Protein AF-A0A9E3YB18-F1 (afdb_monomer)

pLDDT: mean 85.22, std 8.14, range [60.06, 95.62]

Structure (mmCIF, N/CA/C/O backbone):
data_AF-A0A9E3YB18-F1
#
_entry.id   AF-A0A9E3YB18-F1
#
loop_
_atom_site.group_PDB
_atom_site.id
_atom_site.type_symbol
_atom_site.label_atom_id
_atom_site.label_alt_id
_atom_site.label_comp_id
_atom_site.label_asym_id
_atom_site.label_entity_id
_atom_site.label_seq_id
_atom_site.pdbx_PDB_ins_code
_atom_site.Cartn_x
_atom_site.Cartn_y
_atom_site.Cartn_z
_atom_site.occupancy
_atom_site.B_iso_or_equiv
_atom_site.auth_seq_id
_atom_site.auth_comp_id
_atom_site.auth_asym_id
_atom_site.auth_atom_id
_atom_site.pdbx_PDB_model_num
ATOM 1 N N . THR A 1 1 ? -1.517 -16.988 -16.289 1.00 61.12 1 THR A N 1
ATOM 2 C CA . THR A 1 1 ? -2.457 -16.467 -15.277 1.00 61.12 1 THR A CA 1
ATOM 3 C C . THR A 1 1 ? -2.766 -17.581 -14.302 1.00 61.12 1 THR A C 1
ATOM 5 O O . THR A 1 1 ? -3.288 -18.611 -14.701 1.00 61.12 1 THR A O 1
ATOM 8 N N . GLY A 1 2 ? -2.342 -17.434 -13.049 1.00 88.06 2 GLY A N 1
ATOM 9 C CA . GLY A 1 2 ? -2.569 -18.425 -11.998 1.00 88.06 2 GLY A CA 1
ATOM 10 C C . GLY A 1 2 ? -2.866 -17.725 -10.678 1.00 88.06 2 GLY A C 1
ATOM 11 O O . GLY A 1 2 ? -2.485 -16.570 -10.499 1.00 88.06 2 GLY A O 1
ATOM 12 N N . TRP A 1 3 ? -3.529 -18.426 -9.758 1.00 89.44 3 TRP A N 1
ATOM 13 C CA . TRP A 1 3 ? -3.956 -17.883 -8.460 1.00 89.44 3 TRP A CA 1
ATOM 14 C C . TRP A 1 3 ? -2.809 -17.220 -7.677 1.00 89.44 3 TRP A C 1
ATOM 16 O O . TRP A 1 3 ? -3.012 -16.238 -6.970 1.00 89.44 3 TRP A O 1
ATOM 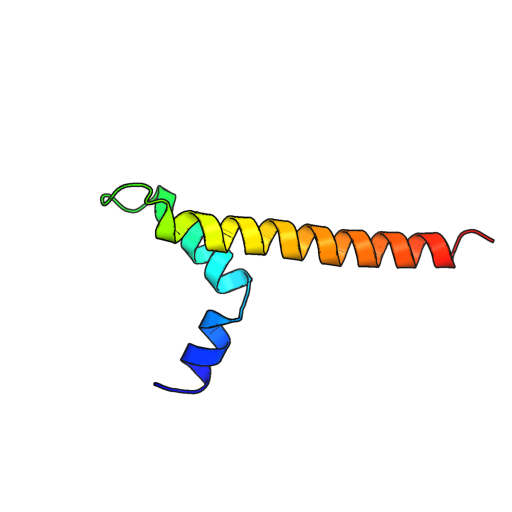26 N N . LEU A 1 4 ? -1.587 -17.725 -7.860 1.00 84.69 4 LEU A N 1
ATOM 27 C CA . LEU A 1 4 ? -0.378 -17.242 -7.204 1.00 84.69 4 LEU A CA 1
ATOM 28 C C . LEU A 1 4 ? 0.065 -15.872 -7.745 1.00 84.69 4 LEU A C 1
ATOM 30 O O . LEU A 1 4 ? 0.490 -15.018 -6.974 1.00 84.69 4 LEU A O 1
ATOM 34 N N . THR A 1 5 ? -0.102 -15.625 -9.049 1.00 83.50 5 THR A N 1
ATOM 35 C CA . THR A 1 5 ? 0.170 -14.315 -9.662 1.00 83.50 5 THR A CA 1
ATOM 36 C C . THR A 1 5 ? -0.816 -13.269 -9.144 1.00 83.50 5 THR A C 1
ATOM 38 O O . THR A 1 5 ? -0.404 -12.203 -8.701 1.00 83.50 5 THR A O 1
ATOM 41 N N . THR A 1 6 ? -2.105 -13.617 -9.082 1.00 81.50 6 THR A N 1
ATOM 42 C CA . THR A 1 6 ? -3.150 -12.742 -8.528 1.00 81.50 6 THR A CA 1
ATOM 43 C C . THR A 1 6 ? -2.909 -12.432 -7.048 1.00 81.50 6 THR A C 1
ATOM 45 O O . THR A 1 6 ? -3.036 -11.288 -6.622 1.00 81.50 6 THR A O 1
ATOM 48 N N . ALA A 1 7 ? -2.505 -13.426 -6.254 1.00 80.31 7 ALA A N 1
ATOM 49 C CA . ALA A 1 7 ? -2.157 -13.212 -4.851 1.00 80.31 7 ALA A CA 1
ATOM 50 C C . ALA A 1 7 ? -0.919 -12.310 -4.690 1.00 80.31 7 ALA A C 1
ATOM 52 O O . ALA A 1 7 ? -0.881 -11.459 -3.799 1.00 80.31 7 ALA A O 1
ATOM 53 N N . ALA A 1 8 ? 0.083 -12.461 -5.560 1.00 79.88 8 ALA A N 1
ATOM 54 C CA . ALA A 1 8 ? 1.295 -11.649 -5.530 1.00 79.88 8 ALA A CA 1
ATOM 55 C C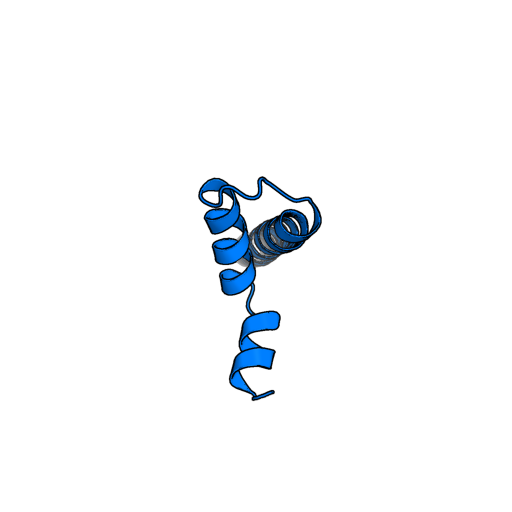 . ALA A 1 8 ? 1.032 -10.171 -5.867 1.00 79.88 8 ALA A C 1
ATOM 57 O O . ALA A 1 8 ? 1.675 -9.309 -5.273 1.00 79.88 8 ALA A O 1
ATOM 58 N N . GLU A 1 9 ? 0.074 -9.874 -6.752 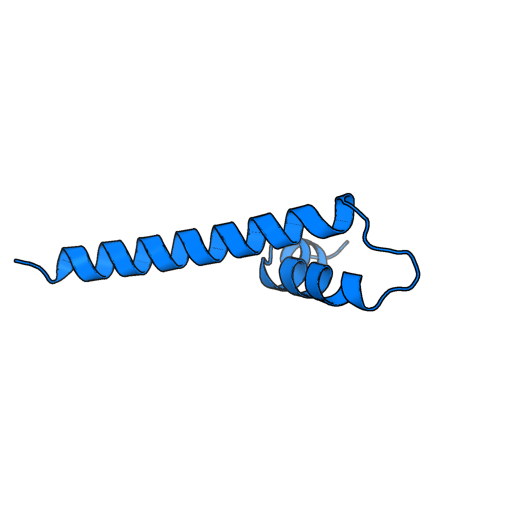1.00 79.31 9 GLU A N 1
ATOM 59 C CA . GLU A 1 9 ? -0.320 -8.503 -7.123 1.00 79.31 9 GLU A CA 1
ATOM 60 C C . GLU A 1 9 ? -0.995 -7.735 -5.975 1.00 79.31 9 GLU A C 1
ATOM 62 O O . GLU A 1 9 ? -0.873 -6.510 -5.883 1.00 79.31 9 GLU A O 1
ATOM 67 N N . ILE A 1 10 ? -1.682 -8.457 -5.086 1.00 84.06 10 ILE A N 1
ATOM 68 C CA . ILE A 1 10 ? -2.394 -7.894 -3.930 1.00 84.06 10 ILE A CA 1
ATOM 69 C C . ILE A 1 10 ? -1.471 -7.793 -2.705 1.00 84.06 10 ILE A C 1
ATOM 71 O O . ILE A 1 10 ? -1.695 -6.965 -1.822 1.00 84.06 10 ILE A O 1
ATOM 75 N N . ASN A 1 11 ? -0.417 -8.611 -2.636 1.00 84.88 11 ASN A N 1
ATOM 76 C CA . ASN A 1 11 ? 0.467 -8.652 -1.477 1.00 84.88 11 ASN A CA 1
ATOM 77 C C . ASN A 1 11 ? 1.306 -7.355 -1.354 1.00 84.88 11 ASN A C 1
ATOM 79 O O . ASN A 1 11 ? 2.140 -7.072 -2.224 1.00 84.88 11 ASN A O 1
ATOM 83 N N . PRO A 1 12 ? 1.167 -6.585 -0.255 1.00 82.31 12 PRO A N 1
ATOM 84 C CA . PRO A 1 12 ? 1.923 -5.350 -0.053 1.00 82.31 12 PRO A CA 1
ATOM 85 C C . PRO A 1 12 ? 3.440 -5.577 0.006 1.00 82.31 12 PRO A C 1
ATOM 87 O O . PRO A 1 12 ? 4.193 -4.703 -0.421 1.00 82.31 12 PRO A O 1
ATOM 90 N N . MET A 1 13 ? 3.911 -6.749 0.454 1.00 87.75 13 MET A N 1
ATOM 91 C CA . MET A 1 13 ? 5.345 -7.072 0.460 1.00 87.75 13 MET A CA 1
ATOM 92 C C . MET A 1 13 ? 5.922 -7.189 -0.945 1.00 87.75 13 MET A C 1
ATOM 94 O O . MET A 1 13 ? 7.024 -6.705 -1.183 1.00 87.75 13 MET A O 1
ATOM 98 N N . THR A 1 14 ? 5.176 -7.754 -1.897 1.00 87.12 14 THR A N 1
ATOM 99 C CA . THR A 1 14 ? 5.617 -7.825 -3.297 1.00 87.12 14 THR A CA 1
ATOM 100 C C . THR A 1 14 ? 5.859 -6.426 -3.860 1.00 87.12 14 THR A C 1
ATOM 102 O O . THR A 1 14 ? 6.866 -6.186 -4.522 1.00 87.12 14 THR A O 1
ATOM 105 N N . ARG A 1 15 ? 4.971 -5.474 -3.545 1.00 88.44 15 ARG A N 1
ATOM 106 C CA . ARG A 1 15 ? 5.092 -4.072 -3.975 1.00 88.44 15 ARG A CA 1
ATOM 107 C C . ARG A 1 15 ? 6.263 -3.350 -3.308 1.00 88.44 15 ARG A C 1
ATOM 109 O O . ARG A 1 15 ? 6.953 -2.579 -3.967 1.00 88.44 15 ARG A O 1
ATOM 116 N N . ILE A 1 16 ? 6.514 -3.621 -2.028 1.00 87.25 16 ILE A N 1
ATOM 117 C CA . ILE A 1 16 ? 7.637 -3.033 -1.282 1.00 87.25 16 ILE A CA 1
ATOM 118 C C . ILE A 1 16 ? 8.979 -3.570 -1.786 1.00 87.25 16 ILE A C 1
ATOM 120 O O . ILE A 1 16 ? 9.909 -2.794 -1.990 1.00 87.25 16 ILE A O 1
ATOM 124 N N . LEU A 1 17 ? 9.074 -4.873 -2.055 1.00 88.62 17 LEU A N 1
ATOM 125 C CA . LEU A 1 17 ? 10.262 -5.478 -2.659 1.00 88.62 17 LEU A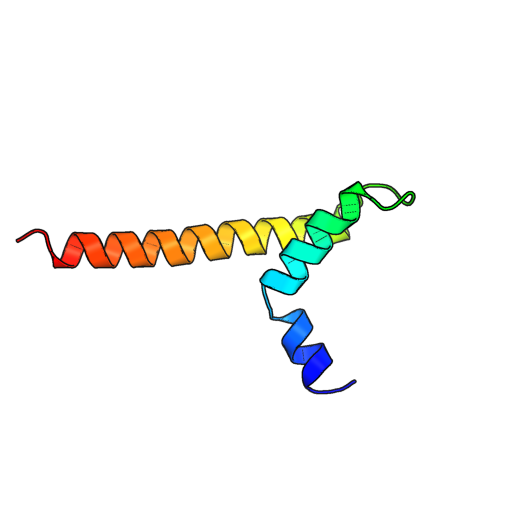 CA 1
ATOM 126 C C . LEU A 1 17 ? 10.485 -4.980 -4.094 1.00 88.62 17 LEU A C 1
ATOM 128 O O . LEU A 1 17 ? 11.624 -4.728 -4.479 1.00 88.62 17 LEU A O 1
ATOM 132 N N . GLY A 1 18 ? 9.408 -4.783 -4.863 1.00 86.31 18 GLY A N 1
ATOM 133 C CA . GLY A 1 18 ? 9.457 -4.156 -6.185 1.00 86.31 18 GLY A CA 1
ATOM 134 C C . GLY A 1 18 ? 10.053 -2.750 -6.131 1.00 86.31 18 GLY A C 1
ATOM 135 O O . GLY A 1 18 ? 11.001 -2.460 -6.856 1.00 86.31 18 GLY A O 1
ATOM 136 N N . LEU A 1 19 ? 9.578 -1.918 -5.202 1.00 86.19 19 LEU A N 1
ATOM 137 C CA . LEU A 1 19 ? 10.137 -0.592 -4.946 1.00 86.19 19 LEU A CA 1
ATOM 138 C C . LEU A 1 19 ? 11.612 -0.664 -4.529 1.00 86.19 19 LEU A C 1
ATOM 140 O O . LEU A 1 19 ? 12.439 0.025 -5.113 1.00 86.19 19 LEU A O 1
ATOM 144 N N . ALA A 1 20 ? 11.968 -1.515 -3.565 1.00 86.81 20 ALA A N 1
ATOM 145 C CA . ALA A 1 20 ? 13.352 -1.655 -3.108 1.00 86.81 20 ALA A CA 1
ATOM 146 C C . ALA A 1 20 ? 14.297 -2.087 -4.243 1.00 86.81 20 ALA A C 1
ATOM 148 O O . ALA A 1 20 ? 15.443 -1.644 -4.302 1.00 86.81 20 ALA A O 1
ATOM 149 N N . ARG A 1 21 ? 1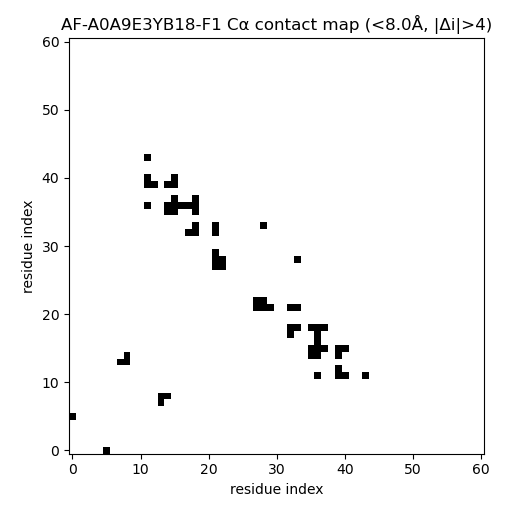3.801 -2.905 -5.182 1.00 86.69 21 ARG A N 1
ATOM 150 C CA . ARG A 1 21 ? 14.538 -3.327 -6.375 1.00 86.69 21 ARG A CA 1
ATOM 151 C C . ARG A 1 21 ? 14.834 -2.166 -7.325 1.00 86.69 21 ARG A C 1
ATOM 153 O O . ARG A 1 21 ? 15.902 -2.184 -7.926 1.00 86.69 21 ARG A O 1
ATOM 160 N N . THR A 1 22 ? 13.945 -1.179 -7.473 1.00 82.44 22 THR A N 1
ATOM 161 C CA . THR A 1 22 ? 14.129 -0.078 -8.449 1.00 82.44 22 THR A CA 1
ATOM 162 C C . THR A 1 22 ? 15.431 0.709 -8.262 1.00 82.44 22 THR A C 1
ATOM 164 O O . THR A 1 22 ? 15.964 1.216 -9.241 1.00 82.44 22 THR A O 1
ATOM 167 N N . GLY A 1 23 ? 16.007 0.738 -7.054 1.00 81.00 23 GLY A N 1
ATOM 168 C CA . GLY A 1 23 ? 17.314 1.358 -6.796 1.00 81.00 23 GLY A CA 1
ATOM 169 C C . GLY A 1 23 ? 18.523 0.605 -7.371 1.00 81.00 23 GLY A C 1
ATOM 170 O O . GLY A 1 23 ? 19.623 1.146 -7.371 1.00 81.00 23 GLY A O 1
ATOM 171 N N . PHE A 1 24 ? 18.332 -0.624 -7.858 1.00 82.69 24 PHE A N 1
ATOM 172 C CA . PHE A 1 24 ? 19.388 -1.496 -8.386 1.00 82.69 24 PHE A CA 1
ATOM 173 C C . PHE A 1 24 ? 19.261 -1.771 -9.890 1.00 82.69 24 PHE A C 1
ATOM 175 O O . PHE A 1 24 ? 20.037 -2.557 -10.428 1.00 82.69 24 PHE A O 1
ATOM 182 N N . VAL A 1 25 ? 18.258 -1.201 -10.565 1.00 84.38 25 VAL A N 1
ATOM 183 C CA . VAL A 1 25 ? 18.016 -1.460 -11.990 1.00 84.38 25 VAL A CA 1
ATOM 184 C C . VAL A 1 25 ? 18.491 -0.270 -12.824 1.00 84.38 25 VAL A C 1
ATOM 186 O O . VAL A 1 25 ? 18.072 0.862 -12.595 1.00 84.38 25 VAL A O 1
ATOM 189 N N . ASP A 1 26 ? 19.321 -0.543 -13.834 1.00 69.44 26 ASP A N 1
ATOM 190 C CA . ASP A 1 26 ? 19.933 0.469 -14.713 1.00 69.44 26 ASP A CA 1
ATOM 191 C C . ASP A 1 26 ? 18.928 1.250 -15.576 1.00 69.44 26 ASP A C 1
ATOM 193 O O . ASP A 1 26 ? 19.244 2.319 -16.092 1.00 69.44 26 ASP A O 1
ATOM 197 N N . SER A 1 27 ? 17.693 0.757 -15.719 1.00 70.94 27 SER A N 1
ATOM 198 C CA . SER A 1 27 ? 16.618 1.430 -16.463 1.00 70.94 27 SER A CA 1
ATOM 199 C C . SER A 1 27 ? 16.080 2.696 -15.778 1.00 70.94 27 SER A C 1
ATOM 201 O O . SER A 1 27 ? 15.200 3.356 -16.328 1.00 70.94 27 SER A O 1
ATOM 203 N N . GLY A 1 28 ? 16.616 3.050 -14.606 1.00 70.69 28 GLY A N 1
ATOM 204 C CA . GLY A 1 28 ? 16.265 4.252 -13.859 1.00 70.69 28 GLY A CA 1
ATOM 205 C C . GLY A 1 28 ? 15.007 4.093 -13.006 1.00 70.69 28 GLY A C 1
ATOM 206 O O . GLY A 1 28 ? 14.208 3.170 -13.172 1.00 70.69 28 GLY A O 1
ATOM 207 N N . VAL A 1 29 ? 14.833 5.019 -12.062 1.00 77.88 29 VAL A N 1
ATOM 208 C CA . VAL A 1 29 ? 13.654 5.070 -11.191 1.00 77.88 29 VAL A CA 1
ATOM 209 C C . VAL A 1 29 ? 12.477 5.616 -11.995 1.00 77.88 29 VAL A C 1
ATOM 211 O O . VAL A 1 29 ? 12.406 6.813 -12.275 1.00 77.88 29 VAL A O 1
ATOM 214 N N . THR A 1 30 ? 11.543 4.743 -12.373 1.00 82.62 30 THR A N 1
ATOM 215 C CA . THR A 1 30 ? 10.294 5.153 -13.023 1.00 82.62 30 THR A CA 1
ATOM 216 C C . THR A 1 30 ? 9.212 5.406 -11.977 1.00 82.62 30 THR A C 1
ATOM 218 O O . THR A 1 30 ? 9.078 4.695 -10.973 1.00 82.62 30 THR A O 1
ATOM 221 N N . TRP A 1 31 ? 8.393 6.433 -12.206 1.00 83.62 31 TRP A N 1
ATOM 222 C CA . TRP A 1 31 ? 7.314 6.763 -11.277 1.00 83.62 31 TRP A CA 1
ATOM 223 C C . TRP A 1 31 ? 6.274 5.637 -11.177 1.00 83.62 31 TRP A C 1
ATOM 225 O O . TRP A 1 31 ? 5.790 5.368 -10.079 1.00 83.62 31 TRP A O 1
ATOM 235 N N . SER A 1 32 ? 5.990 4.937 -12.286 1.00 83.62 32 SER A N 1
ATOM 236 C CA . SER A 1 32 ? 5.030 3.823 -12.365 1.00 83.62 32 SER A CA 1
ATOM 237 C C . SER A 1 32 ? 5.362 2.664 -11.430 1.00 83.62 32 SER A C 1
ATOM 239 O O . SER A 1 32 ? 4.444 2.058 -10.881 1.00 83.62 32 SER A O 1
ATOM 241 N N . ASP A 1 33 ? 6.650 2.403 -11.212 1.00 80.19 33 ASP A N 1
ATOM 242 C CA . ASP A 1 33 ? 7.117 1.307 -10.361 1.00 80.19 33 ASP A CA 1
ATOM 243 C C . ASP A 1 33 ? 7.229 1.732 -8.889 1.00 80.19 33 ASP A C 1
ATOM 245 O O . ASP A 1 33 ? 7.192 0.904 -7.977 1.00 80.19 33 ASP A O 1
ATOM 249 N N . THR A 1 34 ? 7.318 3.042 -8.643 1.00 84.56 34 THR A N 1
ATOM 250 C CA . THR A 1 34 ? 7.612 3.608 -7.322 1.00 84.56 34 THR A CA 1
ATOM 251 C C . THR A 1 34 ? 6.344 3.842 -6.492 1.00 84.56 34 THR A C 1
ATOM 253 O O . THR A 1 34 ? 6.266 3.463 -5.318 1.00 84.56 34 THR A O 1
ATOM 256 N N . TRP A 1 35 ? 5.307 4.442 -7.087 1.00 87.25 35 TRP A N 1
ATOM 257 C CA . TRP A 1 35 ? 4.086 4.812 -6.359 1.00 87.25 35 TRP A CA 1
ATOM 258 C C . TRP A 1 35 ? 3.357 3.632 -5.673 1.00 87.25 35 TRP A C 1
ATOM 260 O O . TRP A 1 35 ? 2.880 3.828 -4.548 1.00 87.25 35 TRP A O 1
ATOM 270 N N . PRO A 1 36 ? 3.291 2.400 -6.234 1.00 87.31 36 PRO A N 1
ATOM 271 C CA . PRO A 1 36 ? 2.591 1.291 -5.585 1.00 87.31 36 PRO A CA 1
ATOM 272 C C . PRO A 1 36 ? 3.285 0.840 -4.298 1.00 87.31 36 PRO A C 1
ATOM 274 O O . PRO A 1 36 ? 2.611 0.438 -3.347 1.00 87.31 36 PRO A O 1
ATOM 277 N N . GLY A 1 37 ? 4.620 0.912 -4.255 1.00 86.12 37 GLY A N 1
ATOM 278 C CA . GLY A 1 37 ? 5.405 0.602 -3.064 1.00 86.12 37 GLY A CA 1
ATOM 279 C C . GLY A 1 37 ? 5.202 1.635 -1.960 1.00 86.12 37 GLY A C 1
ATOM 280 O O . GLY A 1 37 ? 4.994 1.259 -0.810 1.00 86.12 37 GLY A O 1
ATOM 281 N N . LEU A 1 38 ? 5.160 2.927 -2.303 1.00 89.38 38 LEU A N 1
ATOM 282 C CA . LEU A 1 38 ? 4.889 3.999 -1.337 1.00 89.38 38 LEU A CA 1
ATOM 283 C C . LEU A 1 38 ? 3.493 3.874 -0.713 1.00 89.38 38 LEU A C 1
ATOM 285 O O . LEU A 1 38 ? 3.350 3.975 0.506 1.00 89.38 38 LEU A O 1
ATOM 289 N N . VAL A 1 39 ? 2.473 3.585 -1.528 1.00 92.75 39 VAL A N 1
ATOM 290 C CA . VAL A 1 39 ? 1.111 3.323 -1.037 1.00 92.75 39 VAL A CA 1
ATOM 291 C C . VAL A 1 39 ? 1.079 2.091 -0.132 1.00 92.75 39 VAL A C 1
ATOM 293 O O . VAL A 1 39 ? 0.414 2.118 0.901 1.00 92.75 39 VAL A O 1
ATOM 296 N N . ALA A 1 40 ? 1.813 1.027 -0.472 1.00 92.00 40 ALA A N 1
ATOM 297 C CA . ALA A 1 40 ? 1.896 -0.171 0.362 1.00 92.00 40 ALA A CA 1
ATOM 298 C C . ALA A 1 40 ? 2.548 0.116 1.727 1.00 92.00 40 ALA A C 1
ATOM 300 O O . ALA A 1 40 ? 2.010 -0.306 2.749 1.00 92.00 40 ALA A O 1
ATOM 301 N N . ILE A 1 41 ? 3.645 0.883 1.766 1.00 91.75 41 ILE A N 1
ATOM 302 C CA . ILE A 1 41 ? 4.298 1.302 3.020 1.00 91.75 41 ILE A CA 1
ATOM 303 C C . ILE A 1 41 ? 3.339 2.147 3.858 1.00 91.75 41 ILE A C 1
ATOM 305 O O . ILE A 1 41 ? 3.085 1.816 5.016 1.00 91.75 41 ILE A O 1
ATOM 309 N N . GLY A 1 42 ? 2.764 3.201 3.272 1.00 94.12 42 GLY A N 1
ATOM 310 C CA . GLY A 1 42 ? 1.823 4.080 3.968 1.00 94.12 42 GLY A CA 1
ATOM 311 C C . GLY A 1 42 ? 0.599 3.326 4.492 1.00 94.12 42 GLY A C 1
ATOM 312 O O . GLY A 1 42 ? 0.195 3.525 5.636 1.00 94.12 42 GLY A O 1
ATOM 313 N N . GLY A 1 43 ? 0.059 2.399 3.697 1.00 93.50 43 GLY A N 1
ATOM 314 C CA . GLY A 1 43 ? -1.041 1.522 4.089 1.00 93.50 43 GLY A CA 1
ATOM 315 C C . GLY A 1 43 ? -0.678 0.608 5.260 1.00 93.50 43 GLY A C 1
ATOM 316 O O . GLY A 1 43 ? -1.413 0.564 6.244 1.00 93.50 43 GLY A O 1
ATOM 317 N N . CYS A 1 44 ? 0.469 -0.076 5.209 1.00 91.88 44 CYS A N 1
ATOM 318 C CA . CYS A 1 44 ? 0.934 -0.934 6.302 1.00 91.88 44 CYS A CA 1
ATOM 319 C C . CYS A 1 44 ? 1.199 -0.139 7.587 1.00 91.88 44 CYS A C 1
ATOM 321 O O . CYS A 1 44 ? 0.718 -0.530 8.650 1.00 91.88 44 CYS A O 1
ATOM 323 N N . CYS A 1 45 ? 1.904 0.992 7.503 1.00 94.69 45 CYS A N 1
ATOM 324 C CA . CYS A 1 45 ? 2.147 1.865 8.650 1.00 94.69 45 CYS A CA 1
ATOM 325 C C . CYS A 1 45 ? 0.839 2.410 9.235 1.00 94.69 45 CYS A C 1
ATOM 327 O O . CYS A 1 45 ? 0.666 2.398 10.450 1.00 94.69 45 CYS A O 1
ATOM 329 N N . GLY A 1 46 ? -0.101 2.836 8.388 1.00 95.62 46 GLY A N 1
ATOM 330 C CA . GLY A 1 46 ? -1.412 3.321 8.815 1.00 9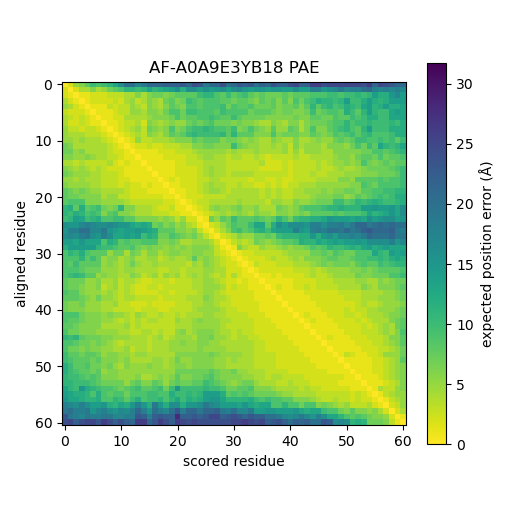5.62 46 GLY A CA 1
ATOM 331 C C . GLY A 1 46 ? -2.248 2.237 9.494 1.00 95.62 46 GLY A C 1
ATOM 332 O O . GLY A 1 46 ? -2.803 2.477 10.562 1.00 95.62 46 GLY A O 1
ATOM 333 N N . LEU A 1 47 ? -2.297 1.027 8.928 1.00 95.00 47 LEU A N 1
ATOM 334 C CA . LEU A 1 47 ? -3.026 -0.108 9.502 1.00 95.00 47 LEU A CA 1
ATOM 335 C C . 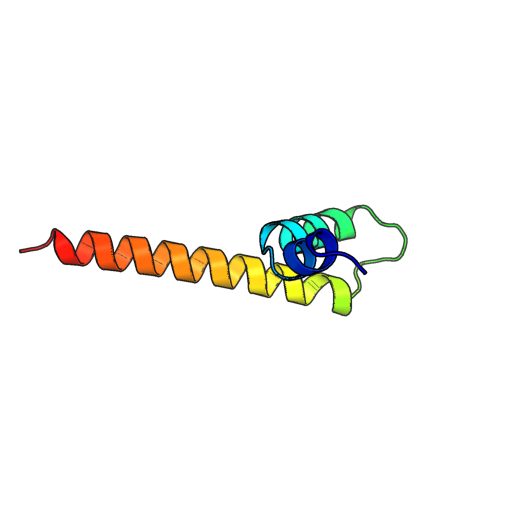LEU A 1 47 ? -2.442 -0.544 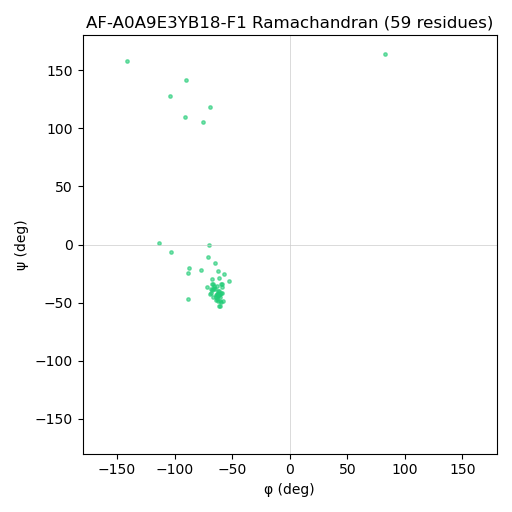10.846 1.00 95.00 47 LEU A C 1
ATOM 337 O O . LEU A 1 47 ? -3.185 -0.705 11.813 1.00 95.00 47 LEU A O 1
ATOM 341 N N . LEU A 1 48 ? -1.120 -0.707 10.925 1.00 93.94 48 LEU A N 1
ATOM 342 C CA . LEU A 1 48 ? -0.445 -1.093 12.163 1.00 93.94 48 LEU A CA 1
ATOM 343 C C . LEU A 1 48 ? -0.519 0.019 13.213 1.00 93.94 48 LEU A C 1
ATOM 345 O O . LEU A 1 48 ? -0.765 -0.263 14.382 1.00 93.94 48 LEU A O 1
ATOM 349 N N . GLY A 1 49 ? -0.383 1.280 12.802 1.00 95.62 49 GLY A N 1
ATOM 350 C CA . GLY A 1 49 ? -0.556 2.440 13.673 1.00 95.62 49 GLY A CA 1
ATOM 351 C C . GLY A 1 49 ? -1.979 2.539 14.222 1.00 95.62 49 GLY A C 1
ATOM 352 O O . GLY A 1 49 ? -2.164 2.722 15.423 1.00 95.62 49 GLY A O 1
ATOM 353 N N . LEU A 1 50 ? -2.996 2.332 13.379 1.00 95.38 50 LEU A N 1
ATOM 354 C CA . LEU A 1 50 ? -4.400 2.274 13.791 1.00 95.38 50 LEU A CA 1
ATOM 355 C C . LEU A 1 50 ? -4.655 1.106 14.747 1.00 95.38 50 LEU A C 1
ATOM 357 O O . LEU A 1 50 ? -5.360 1.268 15.742 1.00 95.38 50 LEU A O 1
ATOM 361 N N . PHE A 1 51 ? -4.085 -0.064 14.461 1.00 93.75 51 PHE A N 1
ATOM 362 C CA . PHE A 1 51 ? -4.178 -1.234 15.327 1.00 93.75 51 PHE A CA 1
ATOM 363 C C . PHE A 1 51 ? -3.560 -0.960 16.703 1.00 93.75 51 PHE A C 1
ATOM 365 O O . PHE A 1 51 ? -4.220 -1.171 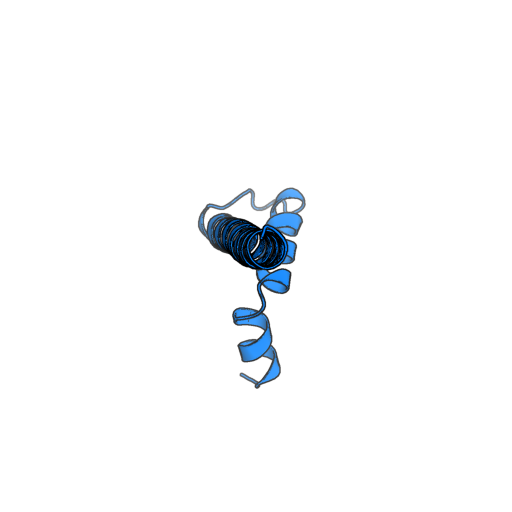17.722 1.00 93.75 51 PHE A O 1
ATOM 372 N N . ALA A 1 52 ? -2.344 -0.411 16.738 1.00 93.12 52 ALA A N 1
ATOM 373 C CA . ALA A 1 52 ? -1.665 -0.020 17.967 1.00 93.12 52 ALA A CA 1
ATOM 374 C C . ALA A 1 52 ? -2.467 1.037 18.740 1.00 93.12 52 ALA A C 1
ATOM 376 O O . ALA A 1 52 ? -2.680 0.895 19.941 1.00 93.12 52 ALA A O 1
ATOM 377 N N . TRP A 1 53 ? -2.988 2.058 18.056 1.00 94.00 53 TRP A N 1
ATOM 378 C CA . TRP A 1 53 ? -3.804 3.103 18.673 1.00 94.00 53 TRP A CA 1
ATOM 379 C C . TRP A 1 53 ? -5.110 2.566 19.264 1.00 94.00 53 TRP A C 1
ATOM 381 O O . TRP A 1 53 ? -5.463 2.911 20.393 1.00 94.00 53 TRP A O 1
ATOM 391 N N . ARG A 1 54 ? -5.807 1.675 18.546 1.00 92.50 54 ARG A N 1
ATOM 392 C CA . ARG A 1 54 ? -6.986 0.965 19.069 1.00 92.50 54 ARG A CA 1
ATOM 393 C C . ARG A 1 54 ? -6.633 0.106 20.281 1.00 92.50 54 ARG A C 1
ATOM 395 O O . ARG A 1 54 ? -7.411 0.072 21.229 1.00 92.50 54 ARG A O 1
ATOM 402 N N . GLY A 1 55 ? -5.478 -0.560 20.258 1.00 89.44 55 GLY A N 1
ATOM 403 C CA . GLY A 1 55 ? -4.954 -1.326 21.386 1.00 89.44 55 GLY A CA 1
ATOM 404 C C . GLY A 1 55 ? -4.724 -0.446 22.612 1.00 89.44 55 GLY A C 1
ATOM 405 O O . GLY A 1 55 ? -5.289 -0.714 23.664 1.00 89.44 55 GLY A O 1
ATOM 406 N N . MET A 1 56 ? -3.983 0.653 22.468 1.00 91.56 56 MET A N 1
ATOM 407 C CA . MET A 1 56 ? -3.698 1.585 23.566 1.00 91.56 56 MET A CA 1
ATOM 408 C C . MET A 1 56 ? -4.973 2.199 24.158 1.00 91.56 56 MET A C 1
ATOM 410 O O . MET A 1 56 ? -5.126 2.233 25.375 1.00 91.56 56 MET A O 1
ATOM 414 N N . ARG A 1 57 ? -5.933 2.609 23.316 1.00 88.06 57 ARG A N 1
ATOM 415 C CA . ARG A 1 57 ? -7.234 3.134 23.773 1.00 88.06 57 ARG A CA 1
ATOM 416 C C . ARG A 1 57 ? -8.071 2.124 24.556 1.00 88.06 57 ARG A C 1
ATOM 418 O O . ARG A 1 57 ? -8.938 2.535 25.311 1.00 88.06 57 ARG A O 1
ATOM 425 N N . ARG A 1 58 ? -7.836 0.823 24.379 1.00 82.50 58 ARG A N 1
ATOM 426 C CA . ARG A 1 58 ? -8.531 -0.229 25.131 1.00 82.50 58 ARG A CA 1
ATOM 427 C C . ARG A 1 58 ? -7.990 -0.397 26.557 1.00 82.50 58 ARG A C 1
ATOM 429 O O . ARG A 1 58 ? -8.705 -0.936 27.393 1.00 82.50 58 ARG A O 1
ATOM 436 N N . TYR A 1 59 ? -6.753 0.029 26.823 1.00 75.88 59 TYR A N 1
ATOM 437 C CA . TYR A 1 59 ? -6.078 -0.152 28.115 1.00 75.88 59 TYR A CA 1
ATOM 438 C C . TYR A 1 59 ? -6.028 1.110 28.987 1.00 75.88 59 TYR A C 1
ATOM 440 O O . TYR A 1 59 ? -5.588 1.023 30.129 1.00 75.88 59 TYR A O 1
ATOM 448 N N . ILE A 1 60 ? -6.463 2.264 28.476 1.00 63.09 60 ILE A N 1
ATOM 449 C CA . ILE A 1 60 ? -6.603 3.495 29.262 1.00 63.09 60 ILE A CA 1
ATOM 450 C C . ILE A 1 60 ? -8.040 3.511 29.824 1.00 63.09 60 ILE A C 1
ATOM 452 O O . ILE A 1 60 ? -8.961 3.605 29.008 1.00 63.09 60 ILE A O 1
ATOM 456 N N . PRO A 1 61 ? -8.239 3.329 31.148 1.00 60.06 61 PRO A N 1
ATOM 457 C CA . PRO A 1 61 ? -9.559 3.359 31.786 1.00 60.06 61 PRO A CA 1
ATOM 458 C C . PRO A 1 61 ? -10.223 4.739 31.732 1.00 60.06 61 PRO A C 1
ATOM 460 O O . PRO A 1 61 ? -9.493 5.756 31.653 1.00 60.06 61 PRO A O 1
#

Sequence (61 aa):
TGWLTTAAEINPMTRILGLARTGFVDSGVTWSDTWPGLVAIGGCCGLLGLFAWRGMRRYIP

Radius of gyration: 15.97 Å; Cα contacts (8 Å, |Δi|>4): 33; chains: 1; bounding box: 30×25×48 Å

Secondary structure (DSSP, 8-state):
--HHHHHHHH-HHHHHHHHHHHTT-TT---HHHHHHHHHHHHHHHHHHHHHHHHHHHHH--

Foldseek 3Di:
DDPVVVVLVPDLVNLLVQQVCQVVDPVHDDPVSNVSNVVSVVVVCVVVVVVVVVVVVVPDD

Mean predicted aligned error: 6.72 Å

Solvent-accessible surface area (backbone atoms only — not comparable to full-atom values): 3541 Å² total; per-residue (Å²): 141,52,74,67,58,59,51,46,77,68,35,49,64,53,33,39,52,50,30,63,46,39,83,75,43,92,89,52,81,51,68,84,60,38,54,58,14,53,50,32,51,53,49,51,52,49,52,53,49,49,51,50,49,56,52,53,62,71,72,58,132